Protein 1DLY (pdb70)

Structure (mmCIF, N/CA/C/O backbone):
data_1DLY
#
_entry.id   1DLY
#
_cell.length_a   34.598
_cell.length_b   53.082
_cell.length_c   67.186
_cell.angle_alpha   90.00
_cell.angle_beta   90.00
_cell.angle_gamma   90.00
#
_symmetry.space_group_name_H-M   'P 21 21 21'
#
loop_
_entity.id
_entity.type
_entity.pdbx_description
1 polymer HEMOGLOBIN
2 non-polymer 'CYANIDE ION'
3 non-polymer 'SULFATE ION'
4 non-polymer 'PROTOPORPHYRIN IX CONTAINING FE'
5 non-polymer 1,2-ETHANEDIOL
6 water water
#
loop_
_atom_site.group_PDB
_atom_site.id
_atom_site.type_symbol
_atom_site.label_atom_id
_atom_site.label_alt_id
_atom_site.label_comp_id
_atom_site.label_asym_id
_atom_site.label_entity_id
_atom_site.label_seq_id
_atom_site.pdbx_PDB_ins_code
_atom_site.Cartn_x
_atom_site.Cartn_y
_atom_site.Cartn_z
_atom_site.occupancy
_atom_site.B_iso_or_equiv
_atom_site.auth_seq_id
_atom_site.auth_comp_id
_atom_site.auth_asym_id
_atom_site.auth_atom_id
_atom_site.pdbx_PDB_model_num
ATOM 1 N N . SER A 1 44 ? -9.582 7.589 34.647 1.00 20.86 1 SER A N 1
ATOM 2 C CA . SER A 1 44 ? -9.316 7.229 33.225 1.00 19.92 1 SER A CA 1
ATOM 3 C C . SER A 1 44 ? -7.985 6.506 33.134 1.00 18.37 1 SER A C 1
ATOM 4 O O . SER A 1 44 ? -7.103 6.714 33.965 1.00 16.72 1 SER A O 1
ATOM 7 N N . LEU A 1 45 ? -7.834 5.648 32.130 1.00 16.20 2 LEU A N 1
ATOM 8 C CA . LEU A 1 45 ? -6.576 4.934 31.974 1.00 17.66 2 LEU A CA 1
ATOM 9 C C . LEU A 1 45 ? -5.475 5.980 31.757 1.00 16.01 2 LEU A C 1
ATOM 10 O O . LEU A 1 45 ? -4.368 5.856 32.286 1.00 17.28 2 LEU A O 1
ATOM 15 N N . PHE A 1 46 ? -5.800 7.023 30.997 1.00 15.57 3 PHE A N 1
ATOM 16 C CA . PHE A 1 46 ? -4.855 8.108 30.719 1.00 15.30 3 PHE A CA 1
ATOM 17 C C . PHE A 1 46 ? -4.286 8.654 32.038 1.00 16.99 3 PHE A C 1
ATOM 18 O O . PHE A 1 46 ? -3.069 8.802 32.194 1.00 14.33 3 PHE A O 1
ATOM 26 N N . ALA A 1 47 ? -5.168 8.936 32.994 1.00 16.13 4 ALA A N 1
ATOM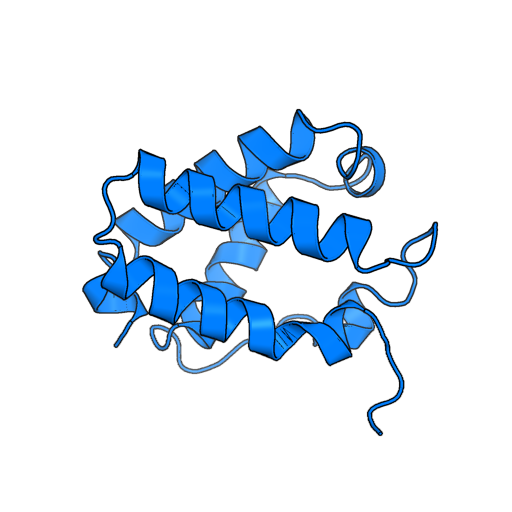 27 C CA . ALA A 1 47 ? -4.738 9.453 34.290 1.00 15.34 4 ALA A CA 1
ATOM 28 C C . ALA A 1 47 ? -3.978 8.411 35.118 1.00 16.32 4 ALA A C 1
ATOM 29 O O . ALA A 1 47 ? -2.958 8.731 35.734 1.00 16.86 4 ALA A O 1
ATOM 31 N N . LYS A 1 48 ? -4.468 7.171 35.134 1.00 14.96 5 LYS A N 1
ATOM 32 C CA . LYS A 1 48 ? -3.806 6.095 35.881 1.00 18.21 5 LYS A CA 1
ATOM 33 C C . LYS A 1 48 ? -2.372 5.919 35.401 1.00 18.20 5 LYS A C 1
ATOM 34 O O . LYS A 1 48 ? -1.465 5.642 36.196 1.00 19.19 5 LYS A O 1
ATOM 40 N N . LEU A 1 49 ? -2.168 6.087 34.096 1.00 15.48 6 LEU A N 1
ATOM 41 C CA . LEU A 1 49 ? -0.841 5.947 33.504 1.00 15.00 6 LEU A CA 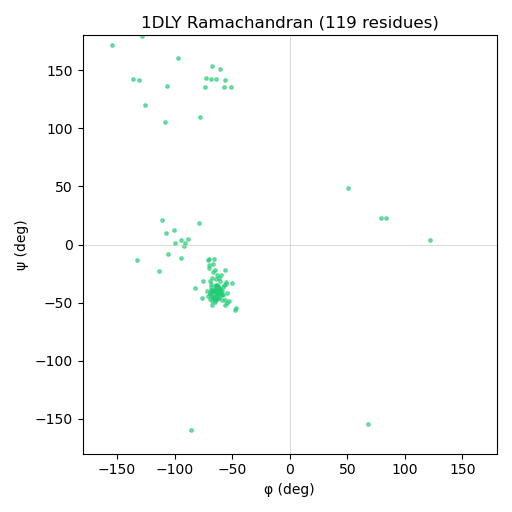1
ATOM 42 C C . LEU A 1 49 ? 0.110 7.073 33.891 1.00 15.64 6 LEU A C 1
ATOM 43 O O . LEU A 1 49 ? 1.327 6.947 33.743 1.00 16.32 6 LEU A O 1
ATOM 48 N N . GLY A 1 50 ? -0.438 8.177 34.384 1.00 15.01 7 GLY A N 1
ATOM 49 C CA . GLY A 1 50 ? 0.413 9.287 34.770 1.00 16.14 7 GLY A CA 1
ATOM 50 C C . GLY A 1 50 ? 0.081 10.564 34.024 1.00 15.39 7 GLY A C 1
ATOM 51 O O . GLY A 1 50 ? 0.761 11.576 34.188 1.00 14.13 7 GLY A O 1
ATOM 52 N N . GLY A 1 51 ? -0.960 10.520 33.196 1.00 14.96 8 GLY A N 1
ATOM 53 C CA . GLY A 1 51 ? -1.371 11.708 32.465 1.00 13.25 8 GLY A CA 1
ATOM 54 C C . GLY A 1 51 ? -0.436 12.227 31.382 1.00 12.12 8 GLY A C 1
ATOM 55 O O . GLY A 1 51 ? 0.355 11.479 30.818 1.00 12.34 8 GLY A O 1
ATOM 56 N N . ARG A 1 52 ? -0.538 13.526 31.101 1.00 11.51 9 ARG A N 1
ATOM 57 C CA . ARG A 1 52 ? 0.262 14.184 30.068 1.00 11.44 9 ARG A CA 1
ATOM 58 C C . ARG A 1 52 ? 1.756 13.867 30.093 1.00 12.50 9 ARG A C 1
ATOM 59 O O . ARG A 1 52 ? 2.317 13.448 29.079 1.00 10.78 9 ARG A O 1
ATOM 67 N N . GLU A 1 53 ? 2.412 14.072 31.237 1.00 11.86 10 GLU A N 1
ATOM 68 C CA . GLU A 1 53 ? 3.851 13.802 31.333 1.00 14.02 10 GLU A CA 1
ATOM 69 C C . GLU A 1 53 ? 4.203 12.354 30.991 1.00 13.94 10 GLU A C 1
ATOM 70 O O . GLU A 1 53 ? 5.183 12.086 30.285 1.00 11.78 10 GLU A O 1
ATOM 76 N N . ALA A 1 54 ? 3.410 11.423 31.510 1.00 11.92 11 ALA A N 1
ATOM 77 C CA . ALA A 1 54 ? 3.652 10.001 31.279 1.00 15.01 11 ALA A CA 1
ATOM 78 C C . ALA A 1 54 ? 3.437 9.600 29.823 1.00 14.04 11 ALA A C 1
ATOM 79 O O . ALA A 1 54 ? 4.256 8.865 29.250 1.00 12.70 11 ALA A O 1
ATOM 81 N N . VAL A 1 55 ? 2.346 10.073 29.223 1.00 11.21 12 VAL A N 1
ATOM 82 C CA . VAL A 1 55 ? 2.071 9.732 27.837 1.00 11.44 12 VAL A CA 1
ATOM 83 C C . VAL A 1 55 ? 3.091 10.393 26.898 1.00 11.93 12 VAL A C 1
ATOM 84 O O . VAL A 1 55 ? 3.474 9.797 25.888 1.00 9.45 12 VAL A O 1
ATOM 88 N N . GLU A 1 56 ? 3.553 11.601 27.234 1.00 11.35 13 GLU A N 1
ATOM 89 C CA . GLU A 1 56 ? 4.566 12.257 26.400 1.00 12.18 13 GLU A CA 1
ATOM 90 C C . GLU A 1 56 ? 5.837 11.401 26.444 1.00 11.80 13 GLU A C 1
ATOM 91 O O . GLU A 1 56 ? 6.470 11.149 25.417 1.00 10.78 13 GLU A O 1
ATOM 97 N N . ALA A 1 57 ? 6.206 10.951 27.641 1.00 11.88 14 ALA A N 1
ATOM 98 C CA . ALA A 1 57 ? 7.403 10.130 27.797 1.00 12.27 14 ALA A CA 1
ATOM 99 C C . ALA A 1 57 ? 7.277 8.808 27.049 1.00 12.02 14 ALA A C 1
ATOM 100 O O . ALA A 1 57 ? 8.237 8.341 26.415 1.00 10.98 14 ALA A O 1
ATOM 102 N N . ALA A 1 58 ? 6.101 8.196 27.126 1.00 9.55 15 ALA A N 1
ATOM 103 C CA . ALA A 1 58 ? 5.892 6.924 26.448 1.00 11.02 15 ALA A CA 1
ATOM 104 C C . ALA A 1 58 ? 5.990 7.103 24.933 1.00 10.07 15 ALA A C 1
ATOM 105 O O . ALA A 1 58 ? 6.684 6.341 24.259 1.00 9.50 15 ALA A O 1
ATOM 107 N N . VAL A 1 59 ? 5.313 8.111 24.391 1.00 8.01 16 VAL A N 1
ATOM 108 C CA . VAL A 1 59 ? 5.360 8.321 22.944 1.00 8.14 16 VAL A CA 1
ATOM 109 C C . VAL A 1 59 ? 6.784 8.585 22.446 1.00 9.35 16 VAL A C 1
ATOM 110 O O . VAL A 1 59 ? 7.175 8.113 21.372 1.00 8.50 16 VAL A O 1
ATOM 114 N N . ASP A 1 60 ? 7.566 9.330 23.227 1.00 9.42 17 ASP A N 1
ATOM 115 C CA . ASP A 1 60 ? 8.939 9.639 22.834 1.00 10.69 17 ASP A CA 1
ATOM 116 C C . ASP A 1 60 ? 9.811 8.374 22.785 1.00 11.98 17 ASP A C 1
ATOM 117 O O . ASP A 1 60 ? 10.522 8.133 21.803 1.00 9.37 17 ASP A O 1
ATOM 122 N N . LYS A 1 61 ? 9.764 7.575 23.850 1.00 11.54 18 LYS A N 1
ATOM 123 C CA . LYS A 1 61 ? 10.550 6.341 23.908 1.00 12.51 18 LYS A CA 1
ATOM 124 C C . LYS A 1 61 ? 10.068 5.368 22.825 1.00 13.16 18 LYS A C 1
ATOM 125 O O . LYS A 1 61 ? 10.861 4.675 22.180 1.00 11.99 18 LYS A O 1
ATOM 131 N N . PHE A 1 62 ? 8.757 5.333 22.636 1.00 9.72 19 PHE A N 1
ATOM 132 C CA . PHE A 1 62 ? 8.132 4.482 21.634 1.00 10.75 19 PHE A CA 1
ATOM 133 C C . PHE A 1 62 ? 8.710 4.764 20.244 1.00 11.09 19 PHE A C 1
ATOM 134 O O . PHE A 1 62 ? 9.168 3.847 19.548 1.00 10.18 19 PHE A O 1
ATOM 142 N N . TYR A 1 63 ? 8.718 6.026 19.831 1.00 10.07 20 TYR A N 1
ATOM 143 C CA . TYR A 1 63 ? 9.252 6.306 18.509 1.00 9.78 20 TYR A CA 1
ATOM 144 C C . TYR A 1 63 ? 10.757 6.128 18.373 1.00 11.01 20 TYR A C 1
ATOM 145 O O . TYR A 1 63 ? 11.252 5.954 17.262 1.00 12.02 20 TYR A O 1
ATOM 154 N N . ASN A 1 64 ? 11.495 6.156 19.485 1.00 10.85 21 ASN A N 1
ATOM 155 C CA . ASN A 1 64 ? 12.932 5.903 19.400 1.00 11.41 21 ASN A CA 1
ATOM 156 C C . ASN A 1 64 ? 13.111 4.429 19.020 1.00 10.69 21 ASN A C 1
ATOM 157 O O . ASN A 1 64 ? 14.019 4.066 18.267 1.00 12.65 21 ASN A O 1
ATOM 162 N N . LYS A 1 65 ? 12.244 3.575 19.550 1.00 10.16 22 LYS A N 1
ATOM 163 C CA . LYS A 1 65 ? 12.296 2.149 19.236 1.00 11.56 22 LYS A CA 1
ATOM 164 C C . LYS A 1 65 ? 11.849 1.918 17.794 1.00 11.38 22 LYS A C 1
ATOM 165 O O . LYS A 1 65 ? 12.460 1.139 17.056 1.00 10.96 22 LYS A O 1
ATOM 171 N N . ILE A 1 66 ? 10.772 2.589 17.399 1.00 11.61 23 ILE A N 1
ATOM 172 C CA . ILE A 1 66 ? 10.244 2.438 16.038 1.00 10.99 23 ILE A CA 1
ATOM 173 C C . ILE A 1 66 ? 11.304 2.706 14.965 1.00 13.49 23 ILE A C 1
ATOM 174 O O . ILE A 1 66 ? 11.504 1.890 14.059 1.00 12.73 23 ILE A O 1
ATOM 179 N N . VAL A 1 67 ? 12.003 3.833 15.074 1.00 12.77 24 VAL A N 1
ATOM 180 C CA . VAL A 1 67 ? 13.001 4.174 14.059 1.00 13.13 24 VAL A CA 1
ATOM 181 C C . VAL A 1 67 ? 14.256 3.313 14.075 1.00 13.91 24 VAL A C 1
ATOM 182 O O . VAL A 1 67 ? 15.028 3.333 13.117 1.00 14.50 24 VAL A O 1
ATOM 186 N N . ALA A 1 68 ? 14.456 2.548 15.145 1.00 13.91 25 ALA A N 1
ATOM 187 C CA . ALA A 1 68 ? 15.628 1.678 15.243 1.00 15.56 25 ALA A CA 1
ATOM 188 C C . ALA A 1 68 ? 15.273 0.235 14.876 1.00 15.68 25 ALA A C 1
ATOM 189 O O . ALA A 1 68 ? 16.131 -0.654 14.917 1.00 15.55 25 ALA A O 1
ATOM 191 N N . ASP A 1 69 ? 14.012 0.009 14.510 1.00 13.80 26 ASP A N 1
ATOM 192 C CA . ASP A 1 69 ? 13.541 -1.326 14.144 1.00 14.32 26 ASP A CA 1
ATOM 193 C C . ASP A 1 69 ? 13.276 -1.432 12.640 1.00 14.73 26 ASP A C 1
ATOM 194 O O . ASP A 1 69 ? 12.275 -0.922 12.142 1.00 10.50 26 ASP A O 1
ATOM 199 N N . PRO A 1 70 ? 14.170 -2.112 11.904 1.00 15.56 27 PRO A N 1
ATOM 20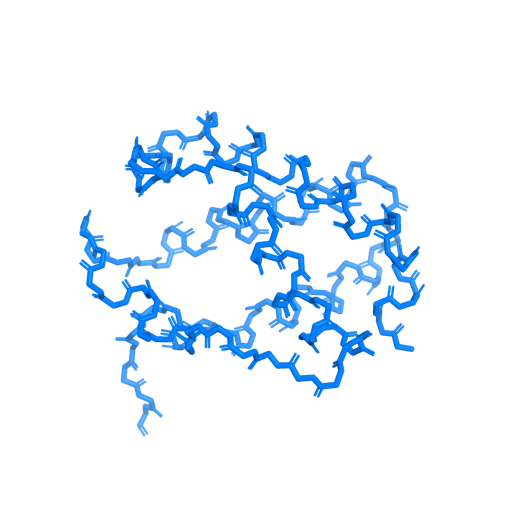0 C CA . PRO A 1 70 ? 14.042 -2.290 10.450 1.00 17.35 27 PRO A CA 1
ATOM 201 C C . PRO A 1 70 ? 12.730 -2.926 9.983 1.00 16.03 27 PRO A C 1
ATOM 202 O O . PRO A 1 70 ? 12.349 -2.776 8.827 1.00 16.20 27 PRO A O 1
ATOM 206 N N . THR A 1 71 ? 12.046 -3.645 10.867 1.00 13.84 28 THR A N 1
ATOM 207 C CA . THR A 1 71 ? 10.774 -4.270 10.508 1.00 13.68 28 THR A CA 1
ATOM 208 C C . THR A 1 71 ? 9.708 -3.222 10.173 1.00 12.85 28 THR A C 1
ATOM 209 O O . THR A 1 71 ? 8.808 -3.474 9.363 1.00 10.21 28 THR A O 1
ATOM 213 N N . VAL A 1 72 ? 9.814 -2.043 10.790 1.00 13.09 29 VAL A N 1
ATOM 214 C CA . VAL A 1 72 ? 8.824 -0.983 10.574 1.00 10.44 29 VAL A CA 1
ATOM 215 C C . VAL A 1 72 ? 9.358 0.421 10.281 1.00 11.42 29 VAL A C 1
ATOM 216 O O . VAL A 1 72 ? 8.607 1.288 9.839 1.00 8.20 29 VAL A O 1
ATOM 220 N N . SER A 1 73 ? 10.647 0.651 10.504 1.00 11.67 30 SER A N 1
ATOM 221 C CA . SER A 1 73 ? 11.204 1.993 10.331 1.00 10.99 30 SER A CA 1
ATOM 222 C C . SER A 1 73 ? 11.109 2.630 8.952 1.00 12.51 30 SER A C 1
ATOM 223 O O . SER A 1 73 ? 11.004 3.851 8.841 1.00 13.33 30 SER A O 1
ATOM 226 N N . THR A 1 74 ? 11.148 1.823 7.902 1.00 12.39 31 THR A N 1
ATOM 227 C CA . THR A 1 74 ? 11.103 2.383 6.560 1.00 13.99 31 THR A CA 1
ATOM 228 C C . THR A 1 74 ? 9.771 3.042 6.246 1.00 12.86 31 THR A C 1
ATOM 229 O O . THR A 1 74 ? 9.694 3.944 5.407 1.00 11.42 31 THR A O 1
ATOM 233 N N . TYR A 1 75 ? 8.718 2.626 6.942 1.00 12.12 32 TYR A N 1
ATOM 234 C CA . TYR A 1 75 ? 7.419 3.235 6.727 1.00 10.91 32 TYR A CA 1
ATOM 235 C C . TYR A 1 75 ? 7.466 4.708 7.118 1.00 10.32 32 TYR A C 1
ATOM 236 O O . TYR A 1 75 ? 6.711 5.519 6.593 1.00 11.17 32 TYR A O 1
ATOM 245 N N . PHE A 1 76 ? 8.374 5.042 8.030 1.00 11.89 33 PHE A N 1
ATOM 246 C CA . PHE A 1 76 ? 8.495 6.412 8.526 1.00 12.81 33 PHE A CA 1
ATOM 247 C C . PHE A 1 76 ? 9.631 7.217 7.912 1.00 14.86 33 PHE A C 1
ATOM 248 O O . PHE A 1 76 ? 9.948 8.300 8.406 1.00 13.33 33 PHE A O 1
ATOM 256 N N . SER A 1 77 ? 10.233 6.713 6.834 1.00 15.47 34 SER A N 1
ATOM 257 C CA . SER A 1 77 ? 11.359 7.411 6.222 1.00 19.34 34 SER A CA 1
ATOM 258 C C . SER A 1 77 ? 11.067 8.836 5.725 1.00 18.55 34 SER A C 1
ATOM 259 O O . SER A 1 77 ? 11.978 9.658 5.661 1.00 20.32 34 SER A O 1
ATOM 262 N N . ASN A 1 78 ? 9.813 9.134 5.388 1.00 18.33 35 ASN A N 1
ATOM 263 C CA . ASN A 1 78 ? 9.443 10.480 4.928 1.00 20.02 35 ASN A CA 1
ATOM 264 C C . ASN A 1 78 ? 8.566 11.212 5.939 1.00 18.25 35 ASN A C 1
ATOM 265 O O . ASN A 1 78 ? 7.862 12.164 5.586 1.00 20.56 35 ASN A O 1
ATOM 270 N N . THR A 1 79 ? 8.623 10.776 7.192 1.00 13.26 36 THR A N 1
ATOM 271 C CA . THR A 1 79 ? 7.817 11.357 8.264 1.00 10.48 36 THR A CA 1
ATOM 272 C C . THR A 1 79 ? 8.630 12.219 9.229 1.00 11.01 36 THR A C 1
ATOM 273 O O . THR A 1 79 ? 9.737 11.847 9.641 1.00 11.13 36 THR A O 1
ATOM 277 N N . ASP A 1 80 ? 8.079 13.366 9.592 1.00 11.42 37 ASP A N 1
ATOM 278 C CA . ASP A 1 80 ? 8.717 14.207 10.595 1.00 11.34 37 ASP A CA 1
ATOM 279 C C . ASP A 1 80 ? 8.375 13.552 11.909 1.00 9.01 37 ASP A C 1
ATOM 280 O O . ASP A 1 80 ? 7.227 13.580 12.315 1.00 9.19 37 ASP A O 1
ATOM 285 N N . MET A 1 81 ? 9.354 12.939 12.602 1.00 9.10 38 MET A N 1
ATOM 286 C CA . MET A 1 81 ? 9.044 12.198 13.826 1.00 8.73 38 MET A CA 1
ATOM 287 C C . MET A 1 81 ? 8.622 13.048 15.031 1.00 9.61 38 MET A C 1
ATOM 288 O O . MET A 1 81 ? 8.130 12.514 16.017 1.00 10.60 38 MET A O 1
ATOM 293 N N . LYS A 1 82 ? 8.807 14.366 14.972 1.00 7.70 39 LYS A N 1
ATOM 294 C CA . LYS A 1 82 ? 8.360 15.216 16.067 1.00 9.76 39 LYS A CA 1
ATOM 295 C C . LYS A 1 82 ? 6.870 15.458 15.846 1.00 10.71 39 LYS A C 1
ATOM 296 O O . LYS A 1 82 ? 6.083 15.495 16.802 1.00 10.26 39 LYS A O 1
ATOM 302 N N . VAL A 1 83 ? 6.481 15.613 14.581 1.00 8.68 40 VAL A N 1
ATOM 303 C CA . VAL A 1 83 ? 5.076 15.797 14.245 1.00 8.20 40 VAL A CA 1
ATOM 304 C C . VAL A 1 83 ? 4.353 14.479 14.551 1.00 8.70 40 VAL A C 1
ATOM 305 O O . VAL A 1 83 ? 3.234 14.471 15.074 1.00 7.69 40 VAL A O 1
ATOM 309 N N . GLN A 1 84 ? 5.001 13.355 14.250 1.00 10.72 41 GLN A N 1
ATOM 310 C CA . GLN A 1 84 ? 4.380 12.065 14.517 1.00 12.01 41 GLN A CA 1
ATOM 311 C C . GLN A 1 84 ? 4.182 11.877 16.027 1.00 12.24 41 GLN A C 1
ATOM 312 O O . GLN A 1 84 ? 3.150 11.363 16.464 1.00 7.68 41 GLN A O 1
ATOM 318 N N . ARG A 1 85 ? 5.166 12.286 16.825 1.00 9.68 42 ARG A N 1
ATOM 319 C CA . ARG A 1 85 ? 5.026 12.177 18.272 1.00 10.13 42 ARG A CA 1
ATOM 320 C C . ARG A 1 85 ? 3.814 13.010 18.692 1.00 11.26 42 ARG A C 1
ATOM 321 O O . ARG A 1 85 ? 3.034 12.608 19.560 1.00 9.79 42 ARG A O 1
ATOM 329 N N . SER A 1 86 ? 3.651 14.173 18.068 1.00 8.31 43 SER A N 1
ATOM 330 C CA . SER A 1 86 ? 2.537 15.052 18.405 1.00 9.67 43 SER A CA 1
ATOM 331 C C . SER A 1 86 ? 1.196 14.410 18.088 1.00 10.42 43 SER A C 1
ATOM 332 O O . SER A 1 86 ? 0.277 14.413 18.918 1.00 9.90 43 SER A O 1
ATOM 335 N N . LYS A 1 87 ? 1.081 13.841 16.893 1.00 9.91 44 LYS A N 1
ATOM 336 C CA . LYS A 1 87 ? -0.178 13.217 16.505 1.00 11.05 44 LYS A CA 1
ATOM 337 C C . LYS A 1 87 ? -0.502 11.974 17.343 1.00 10.69 44 LYS A C 1
ATOM 338 O O . LYS A 1 87 ? -1.654 11.761 17.721 1.00 10.08 44 LYS A O 1
ATOM 344 N N . GLN A 1 88 ? 0.510 11.165 17.650 1.00 10.45 45 GLN A N 1
ATOM 345 C CA . GLN A 1 88 ? 0.270 9.953 18.430 1.00 8.58 45 GLN A CA 1
ATOM 346 C C . GLN A 1 88 ? -0.188 10.316 19.833 1.00 10.32 45 GLN A C 1
ATOM 347 O O . GLN A 1 88 ? -1.076 9.659 20.384 1.00 8.33 45 GLN A O 1
ATOM 353 N N . PHE A 1 89 ? 0.412 11.352 20.423 1.00 8.09 46 PHE A N 1
ATOM 354 C CA . PHE A 1 89 ? -0.019 11.768 21.756 1.00 10.34 46 PHE A CA 1
ATOM 355 C C . PHE A 1 89 ? -1.499 12.134 21.710 1.00 9.49 46 PHE A C 1
ATOM 356 O O . PHE A 1 89 ? -2.286 11.722 22.568 1.00 10.32 46 PHE A O 1
ATOM 364 N N . ALA A 1 90 ? -1.871 12.928 20.713 1.00 10.42 47 ALA A N 1
ATOM 365 C CA . ALA A 1 90 ? -3.252 13.374 20.583 1.00 11.31 47 ALA A CA 1
ATOM 366 C C . ALA A 1 90 ? -4.209 12.203 20.386 1.00 11.58 47 ALA A C 1
ATOM 367 O O . ALA A 1 90 ? -5.294 12.174 20.974 1.00 11.33 47 ALA A O 1
ATOM 369 N N . PHE A 1 91 ? -3.819 11.231 19.568 1.00 10.66 48 PHE A N 1
ATOM 370 C CA . PHE A 1 91 ? -4.689 10.078 19.358 1.00 10.81 48 PHE A CA 1
ATOM 371 C C . PHE A 1 91 ? -4.811 9.238 20.624 1.00 13.53 48 PHE A C 1
ATOM 372 O O . PHE A 1 91 ? -5.919 8.873 21.037 1.00 11.78 48 PHE A O 1
ATOM 380 N N . LEU A 1 92 ? -3.673 8.929 21.244 1.00 11.26 49 LEU A N 1
ATOM 381 C CA . LEU A 1 92 ? -3.684 8.124 22.460 1.00 11.78 49 LEU A CA 1
ATOM 382 C C . LEU A 1 92 ? -4.403 8.817 23.611 1.00 10.82 49 LEU A C 1
ATOM 383 O O . LEU A 1 92 ? -5.063 8.157 24.409 1.00 12.36 49 LEU A O 1
ATOM 388 N N . ALA A 1 93 ? -4.292 10.142 23.699 1.00 10.87 50 ALA A N 1
ATOM 389 C CA . ALA A 1 93 ? -4.976 10.874 24.768 1.00 12.30 50 ALA A CA 1
ATOM 390 C C . ALA A 1 93 ? -6.472 10.580 24.639 1.00 13.00 50 ALA A C 1
ATOM 391 O O . ALA A 1 93 ? -7.167 10.330 25.625 1.00 15.41 50 ALA A O 1
ATOM 393 N N . TYR A 1 94 ? -6.956 10.602 23.409 1.00 12.19 51 TYR A N 1
ATOM 394 C CA . TYR A 1 94 ? -8.358 10.315 23.136 1.00 15.48 51 TYR A CA 1
ATOM 395 C C . TYR A 1 94 ? -8.693 8.853 23.435 1.00 14.06 51 TYR A C 1
ATOM 396 O O . TYR A 1 94 ? -9.632 8.558 24.178 1.00 13.28 51 TYR A O 1
ATOM 405 N N . ALA A 1 95 ? -7.906 7.945 22.868 1.00 13.58 52 ALA A N 1
ATOM 406 C CA . ALA A 1 95 ? -8.127 6.510 23.040 1.00 12.66 52 ALA A CA 1
ATOM 407 C C . ALA A 1 95 ? -8.032 6.013 24.481 1.00 14.42 52 ALA A C 1
ATOM 408 O O . ALA A 1 95 ? -8.675 5.016 24.843 1.00 13.71 52 ALA A O 1
ATOM 410 N N . LEU A 1 96 ? -7.232 6.696 25.299 1.00 12.89 53 LEU A N 1
ATOM 411 C CA . LEU A 1 96 ? -7.047 6.320 26.698 1.00 13.57 53 LEU A CA 1
ATOM 412 C C . LEU A 1 96 ? -7.971 7.073 27.667 1.00 15.86 53 LEU A C 1
ATOM 413 O O . LEU A 1 96 ? -7.869 6.912 28.892 1.00 14.33 53 LEU A O 1
ATOM 418 N N . GLY A 1 97 ? -8.859 7.894 27.114 1.00 16.45 54 GLY A N 1
ATOM 419 C CA . GLY A 1 97 ? -9.810 8.631 27.935 1.00 17.32 54 GLY A CA 1
ATOM 420 C C . GLY A 1 97 ? -9.341 9.931 28.566 1.00 20.04 54 GLY A C 1
ATOM 421 O O . GLY A 1 97 ? -9.917 10.377 29.563 1.00 21.71 54 GLY A O 1
ATOM 422 N N . GLY A 1 98 ? -8.314 10.546 27.990 1.00 17.32 55 GLY A N 1
ATOM 423 C CA . GLY A 1 98 ? -7.803 11.797 28.521 1.00 18.26 55 GLY A CA 1
ATOM 424 C C . GLY A 1 98 ? -8.177 12.998 27.671 1.00 19.30 55 GLY A C 1
ATOM 425 O O . GLY A 1 98 ? -7.927 14.139 28.060 1.00 23.37 55 GLY A O 1
ATOM 426 N N . ALA A 1 99 ? -8.758 12.744 26.502 1.00 20.09 56 ALA A N 1
ATOM 427 C CA . ALA A 1 99 ? -9.180 13.808 25.596 1.00 21.50 56 ALA A CA 1
ATOM 428 C C . ALA A 1 99 ? -10.563 13.478 25.049 1.00 21.84 56 ALA A C 1
ATOM 429 O O . ALA A 1 99 ? -10.872 12.320 24.773 1.00 22.60 56 ALA A O 1
ATOM 431 N N . SER A 1 100 ? -11.383 14.510 24.889 1.00 23.57 57 SER A N 1
ATOM 432 C CA . SER A 1 100 ? -12.752 14.375 24.405 1.00 26.59 57 SER A CA 1
ATOM 433 C C . SER A 1 100 ? -12.904 13.791 23.008 1.00 25.11 57 SER A C 1
ATOM 434 O O . SER A 1 100 ? -13.842 13.037 22.738 1.00 26.56 57 SER A O 1
ATOM 437 N N . GLU A 1 101 ? -11.995 14.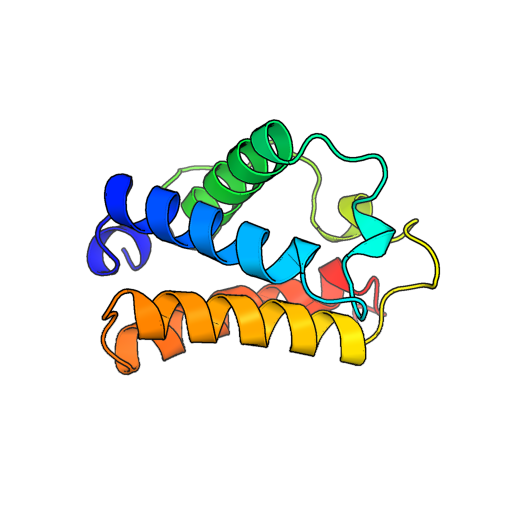142 22.109 1.00 24.54 58 GLU A N 1
ATOM 438 C CA . GLU A 1 101 ? -12.085 13.639 20.750 1.00 25.44 58 GLU A CA 1
ATOM 439 C C . GLU A 1 101 ? -10.745 13.580 20.035 1.00 23.14 58 GLU A C 1
ATOM 440 O O . GLU A 1 101 ? -9.731 14.056 20.546 1.00 23.30 58 GLU A O 1
ATOM 446 N N . TRP A 1 102 ? -10.766 12.971 18.854 1.00 20.47 59 TRP A N 1
ATOM 447 C CA . TRP A 1 102 ? -9.594 12.830 17.992 1.00 18.92 59 TRP A CA 1
ATOM 448 C C . TRP A 1 102 ? -10.020 13.414 16.648 1.00 18.51 59 TRP A C 1
ATOM 449 O O . TRP A 1 102 ? -10.974 12.936 16.039 1.00 21.09 59 TRP A O 1
ATOM 460 N N . LYS A 1 103 ? -9.319 14.443 16.185 1.00 19.43 60 LYS A N 1
ATOM 461 C CA . LYS A 1 103 ? -9.686 15.081 14.928 1.00 19.99 60 LYS A CA 1
ATOM 462 C C . LYS A 1 103 ? -8.761 14.807 13.753 1.00 18.88 60 LYS A C 1
ATOM 463 O O . LYS A 1 103 ? -8.885 15.443 12.705 1.00 19.36 60 LYS A O 1
ATOM 469 N N . GLY A 1 104 ? -7.840 13.863 13.927 1.00 15.35 61 GLY A N 1
ATOM 470 C CA . GLY A 1 104 ? -6.932 13.515 12.852 1.00 16.76 61 GLY A CA 1
ATOM 471 C C . GLY A 1 104 ? -7.581 12.479 11.951 1.00 16.90 61 GLY A C 1
ATOM 472 O O . GLY A 1 104 ? -8.805 12.331 11.949 1.00 20.02 61 GLY A O 1
ATOM 473 N N . LYS A 1 105 ? -6.774 11.751 11.188 1.00 16.58 62 LYS A N 1
ATOM 474 C CA . LYS A 1 105 ? -7.300 10.735 10.278 1.00 16.29 62 LYS A CA 1
ATOM 475 C C . LYS A 1 105 ? -7.792 9.515 11.056 1.00 16.38 62 LYS A C 1
ATOM 476 O O . LYS A 1 105 ? -7.203 9.151 12.073 1.00 15.34 62 LYS A O 1
ATOM 482 N N . ASP A 1 106 ? -8.876 8.893 10.598 1.00 16.13 63 ASP A N 1
ATOM 483 C CA . ASP A 1 106 ? -9.350 7.687 11.267 1.00 16.29 63 ASP A CA 1
ATOM 484 C C . ASP A 1 106 ? -8.248 6.669 10.966 1.00 16.51 63 ASP A C 1
ATOM 485 O O . ASP A 1 106 ? -7.556 6.793 9.955 1.00 15.05 63 ASP A O 1
ATOM 490 N N . MET A 1 107 ? -8.088 5.670 11.825 1.00 15.67 64 MET A N 1
ATOM 491 C CA . MET A 1 107 ? -7.020 4.686 11.648 1.00 17.09 64 MET A CA 1
ATOM 492 C C . MET A 1 107 ? -6.956 3.940 10.317 1.00 15.57 64 MET A C 1
ATOM 493 O O . MET A 1 107 ? -5.862 3.639 9.836 1.00 15.63 64 MET A 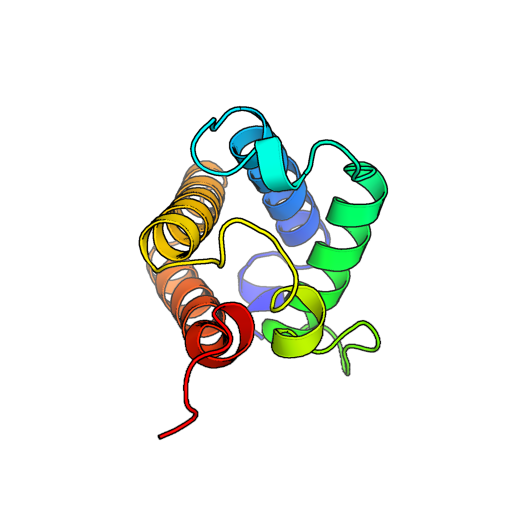O 1
ATOM 498 N N . ARG A 1 108 ? -8.100 3.651 9.702 1.00 14.62 65 ARG A N 1
ATOM 499 C CA . ARG A 1 108 ? -8.065 2.959 8.420 1.00 15.93 65 ARG A CA 1
ATOM 500 C C . ARG A 1 108 ? -7.504 3.877 7.333 1.00 16.26 65 ARG A C 1
ATOM 501 O O . ARG A 1 108 ? -6.638 3.475 6.560 1.00 16.12 65 ARG A O 1
ATOM 509 N N . THR A 1 109 ? -7.992 5.114 7.274 1.00 15.93 66 THR A N 1
ATOM 510 C CA . THR A 1 109 ? -7.513 6.058 6.264 1.00 16.49 66 THR A CA 1
ATOM 511 C C . THR A 1 109 ? -6.021 6.347 6.434 1.00 16.60 66 THR A C 1
ATOM 512 O O . THR A 1 109 ? -5.284 6.497 5.456 1.00 14.18 66 THR A O 1
ATOM 516 N N . ALA A 1 110 ? -5.583 6.410 7.684 1.00 13.17 67 ALA A N 1
ATOM 517 C CA . ALA A 1 110 ? -4.187 6.690 7.993 1.00 14.81 67 ALA A CA 1
ATOM 518 C C . ALA A 1 110 ? -3.191 5.648 7.489 1.00 15.21 67 ALA A C 1
ATOM 519 O O . ALA A 1 110 ? -2.081 5.999 7.082 1.00 16.97 67 ALA A O 1
ATOM 521 N N . HIS A 1 111 ? -3.588 4.377 7.491 1.00 13.49 68 HIS A N 1
ATOM 522 C CA . HIS A 1 111 ? -2.676 3.297 7.108 1.00 11.26 68 HIS A CA 1
ATOM 523 C C . HIS A 1 111 ? -2.920 2.478 5.849 1.00 12.74 68 HIS A C 1
ATOM 524 O O . HIS A 1 111 ? -1.982 1.874 5.319 1.00 12.03 68 HIS A O 1
ATOM 531 N N . LYS A 1 112 ? -4.160 2.441 5.376 1.00 15.10 69 LYS A N 1
ATOM 532 C CA . LYS A 1 112 ? -4.505 1.611 4.228 1.00 15.34 69 LYS A CA 1
ATOM 533 C C . LYS A 1 112 ? -3.624 1.731 2.983 1.00 18.64 69 LYS A C 1
ATOM 534 O O . LYS A 1 112 ? -3.420 0.741 2.277 1.00 18.27 69 LYS A O 1
ATOM 540 N N . ASP A 1 113 ? -3.097 2.923 2.718 1.00 17.20 70 ASP A N 1
ATOM 541 C CA . ASP A 1 113 ? -2.268 3.134 1.528 1.00 19.59 70 ASP A CA 1
ATOM 542 C C . ASP A 1 113 ? -0.766 2.927 1.720 1.00 16.65 70 ASP A C 1
ATOM 543 O O . ASP A 1 113 ? 0.019 3.062 0.770 1.00 15.54 70 ASP A O 1
ATOM 548 N N . LEU A 1 114 ? -0.353 2.598 2.940 1.00 12.03 71 LEU A N 1
ATOM 549 C CA . LEU A 1 114 ? 1.058 2.352 3.189 1.00 12.75 71 LEU A CA 1
ATOM 550 C C . LEU A 1 114 ? 1.464 1.067 2.481 1.00 13.95 71 LEU A C 1
ATOM 551 O O . LEU A 1 114 ? 0.689 0.119 2.429 1.00 15.59 71 LEU A O 1
ATOM 556 N N . VAL A 1 115 ? 2.675 1.037 1.934 1.00 16.92 72 VAL A N 1
ATOM 557 C CA . VAL A 1 115 ? 3.158 -0.163 1.256 1.00 18.21 72 VAL A CA 1
ATOM 558 C C . VAL A 1 115 ? 4.559 -0.531 1.741 1.00 17.25 72 VAL A C 1
ATOM 559 O O . VAL A 1 115 ? 5.376 0.343 2.033 1.00 18.91 72 VAL A O 1
ATOM 563 N N . PRO A 1 116 ? 4.836 -1.834 1.893 1.00 14.73 73 PRO A N 1
ATOM 564 C CA . PRO A 1 116 ? 3.939 -2.976 1.654 1.00 15.37 73 PRO A CA 1
ATOM 565 C C . PRO A 1 116 ? 2.708 -2.897 2.553 1.00 14.19 73 PRO A C 1
ATOM 566 O O . PRO A 1 116 ? 2.781 -2.347 3.652 1.00 14.44 73 PRO A O 1
ATOM 570 N N . HIS A 1 117 ? 1.582 -3.437 2.095 1.00 13.99 74 HIS A N 1
ATOM 571 C CA . HIS A 1 117 ? 0.365 -3.426 2.909 1.00 12.66 74 HIS A CA 1
ATOM 572 C C . HIS A 1 117 ? 0.674 -3.974 4.298 1.00 11.26 74 HIS A C 1
ATOM 573 O O . HIS A 1 117 ? 1.347 -4.992 4.435 1.00 11.30 74 HIS A O 1
ATOM 580 N N . LEU A 1 118 ? 0.174 -3.303 5.330 1.00 11.58 75 LEU A N 1
ATOM 581 C CA . LEU A 1 118 ? 0.448 -3.733 6.699 1.00 10.57 75 LEU A CA 1
ATOM 582 C C . LEU A 1 118 ? -0.114 -5.103 7.051 1.00 9.46 75 LEU A C 1
ATOM 583 O O . LEU A 1 118 ? -1.207 -5.478 6.625 1.00 10.34 75 LEU A O 1
ATOM 588 N N . SER A 1 119 ? 0.642 -5.854 7.840 1.00 7.70 76 SER A N 1
ATOM 589 C CA . SER A 1 119 ? 0.193 -7.173 8.271 1.00 10.35 76 SER A CA 1
ATOM 590 C C . SER A 1 119 ? 0.315 -7.261 9.784 1.00 10.32 76 SER A C 1
ATOM 591 O O . SER A 1 119 ? 0.750 -6.314 10.450 1.00 11.26 76 SER A O 1
ATOM 594 N N . ASP A 1 120 ? -0.068 -8.406 10.325 1.00 10.73 77 ASP A N 1
ATOM 595 C CA . ASP A 1 120 ? 0.034 -8.610 11.752 1.00 9.40 77 ASP A CA 1
ATOM 596 C C . ASP A 1 120 ? 1.492 -8.638 12.215 1.00 9.40 77 ASP A C 1
ATOM 597 O O . ASP A 1 120 ? 1.765 -8.491 13.397 1.00 8.63 77 ASP A O 1
ATOM 602 N N . VAL A 1 121 ? 2.439 -8.825 11.295 1.00 11.14 78 VAL A N 1
ATOM 603 C CA . VAL A 1 121 ? 3.843 -8.805 11.702 1.00 11.29 78 VAL A CA 1
ATOM 604 C C . VAL A 1 121 ? 4.166 -7.375 12.158 1.00 10.84 78 VAL A C 1
ATOM 605 O O . VAL A 1 121 ? 4.800 -7.159 13.204 1.00 9.68 78 VAL A O 1
ATOM 609 N N . HIS A 1 122 ? 3.715 -6.401 11.369 1.00 9.76 79 HIS A N 1
ATOM 610 C CA . HIS A 1 122 ? 3.938 -4.992 11.673 1.00 10.46 79 HIS A CA 1
ATOM 611 C C . HIS A 1 122 ? 3.127 -4.558 12.898 1.00 11.10 79 HIS A C 1
ATOM 612 O O . HIS A 1 122 ? 3.633 -3.824 13.748 1.00 11.17 79 HIS A O 1
ATOM 619 N N . PHE A 1 123 ? 1.877 -5.008 12.986 1.00 9.32 80 PHE A N 1
ATOM 620 C CA . PHE A 1 123 ? 1.030 -4.649 14.118 1.00 12.00 80 PHE A CA 1
ATOM 621 C C . PHE A 1 123 ? 1.650 -5.162 15.418 1.00 12.02 80 PHE A C 1
ATOM 622 O O . PHE A 1 123 ? 1.743 -4.426 16.404 1.00 10.55 80 PHE A O 1
ATOM 630 N N . GLN A 1 124 ? 2.099 -6.416 15.409 1.00 12.89 81 GLN A N 1
ATOM 631 C CA . GLN A 1 124 ? 2.721 -6.999 16.592 1.00 11.61 81 GLN A CA 1
ATOM 632 C C . GLN A 1 124 ? 4.024 -6.287 16.949 1.00 14.76 81 GLN A C 1
ATOM 633 O O . GLN A 1 124 ? 4.352 -6.128 18.135 1.00 11.17 81 GLN A O 1
ATOM 639 N N . ALA A 1 125 ? 4.771 -5.862 15.932 1.00 10.77 82 ALA A N 1
ATOM 640 C CA . ALA A 1 125 ? 6.022 -5.162 16.188 1.00 12.08 82 ALA A CA 1
ATOM 641 C C . ALA A 1 125 ? 5.745 -3.845 16.923 1.00 12.63 82 ALA A C 1
ATOM 642 O O . ALA A 1 125 ? 6.396 -3.539 17.926 1.00 12.46 82 ALA A O 1
ATOM 644 N N . VAL A 1 126 ? 4.770 -3.076 16.436 1.00 10.53 83 VAL A N 1
ATOM 645 C CA . VAL A 1 126 ? 4.438 -1.794 17.063 1.00 13.53 83 VAL A CA 1
ATOM 646 C C . VAL A 1 126 ? 3.832 -1.980 18.452 1.00 13.45 83 VAL A C 1
ATOM 647 O O . VAL A 1 126 ? 4.148 -1.228 19.379 1.00 12.48 83 VAL A O 1
ATOM 651 N N . ALA A 1 127 ? 2.981 -2.987 18.607 1.00 11.22 84 ALA A N 1
ATOM 652 C CA . ALA A 1 127 ? 2.360 -3.253 19.901 1.00 13.70 84 ALA A CA 1
ATOM 653 C C . ALA A 1 127 ? 3.460 -3.628 20.903 1.00 13.38 84 ALA A C 1
ATOM 654 O O . ALA A 1 127 ? 3.451 -3.175 22.047 1.00 12.45 84 ALA A O 1
ATOM 656 N N . ARG A 1 128 ? 4.407 -4.453 20.460 1.00 12.53 85 ARG A N 1
ATOM 657 C CA . ARG A 1 128 ? 5.519 -4.869 21.311 1.00 12.67 85 ARG A CA 1
ATOM 658 C C . ARG A 1 128 ? 6.338 -3.663 21.775 1.00 13.34 85 ARG A C 1
ATOM 659 O O . ARG A 1 128 ? 6.719 -3.571 22.944 1.00 10.80 85 ARG A O 1
ATOM 667 N N . HIS A 1 129 ? 6.609 -2.737 20.864 1.00 11.14 86 HIS A N 1
ATOM 668 C CA . HIS A 1 129 ? 7.371 -1.555 21.232 1.00 11.40 86 HIS A CA 1
ATOM 669 C C . HIS A 1 129 ? 6.645 -0.693 22.249 1.00 12.38 86 HIS A C 1
ATOM 670 O O . HIS A 1 129 ? 7.281 -0.132 23.146 1.00 10.37 86 HIS A O 1
ATOM 677 N N . LEU A 1 130 ? 5.325 -0.586 22.133 1.00 12.16 87 LEU A N 1
ATOM 678 C CA . LEU A 1 130 ? 4.583 0.221 23.100 1.00 14.25 87 LEU A CA 1
ATOM 679 C C . LEU A 1 130 ? 4.544 -0.481 24.453 1.00 12.63 87 LEU A C 1
ATOM 680 O O . LEU A 1 130 ? 4.667 0.166 25.490 1.00 13.25 87 LEU A O 1
ATOM 685 N N . SER A 1 131 ? 4.368 -1.799 24.444 1.00 11.44 88 SER A N 1
ATOM 686 C CA . SER A 1 131 ? 4.334 -2.561 25.693 1.00 12.79 88 SER A CA 1
ATOM 687 C C . SER A 1 131 ? 5.696 -2.459 26.391 1.00 13.30 88 SER A C 1
ATOM 688 O O . SER A 1 131 ? 5.772 -2.209 27.599 1.00 12.65 88 SER A O 1
ATOM 691 N N . ASP A 1 132 ? 6.773 -2.638 25.629 1.00 11.36 89 ASP A N 1
ATOM 692 C CA . ASP A 1 132 ? 8.122 -2.547 26.195 1.00 11.45 89 ASP A CA 1
ATOM 693 C C . ASP A 1 132 ? 8.402 -1.151 26.743 1.00 12.13 89 ASP A C 1
ATOM 694 O O . ASP A 1 132 ? 9.102 -0.994 27.750 1.00 11.36 89 ASP A O 1
ATOM 699 N N . THR A 1 133 ? 7.870 -0.129 26.074 1.00 10.36 90 THR A N 1
ATOM 700 C CA . THR A 1 133 ? 8.057 1.246 26.526 1.00 9.50 90 THR A CA 1
ATOM 701 C C . THR A 1 133 ? 7.392 1.454 27.884 1.00 9.80 90 THR A C 1
ATOM 702 O O . THR A 1 133 ? 7.993 2.037 28.798 1.00 9.99 90 THR A O 1
ATOM 706 N N . LEU A 1 134 ? 6.154 0.987 28.012 1.00 9.22 91 LEU A N 1
ATOM 707 C CA . LEU A 1 134 ? 5.429 1.129 29.274 1.00 11.13 91 LEU A CA 1
ATOM 708 C C . LEU A 1 134 ? 6.144 0.361 30.387 1.00 11.68 91 LEU A C 1
ATOM 709 O O . LEU A 1 134 ? 6.175 0.813 31.538 1.00 12.28 91 LEU A O 1
ATOM 714 N N . THR A 1 135 ? 6.718 -0.794 30.053 1.00 11.25 92 THR A N 1
ATOM 715 C CA . THR A 1 135 ? 7.446 -1.582 31.048 1.00 13.15 92 THR A CA 1
ATOM 716 C C . THR A 1 135 ? 8.679 -0.811 31.492 1.00 14.14 92 THR A C 1
ATOM 717 O O . THR A 1 135 ? 8.965 -0.704 32.690 1.00 12.69 92 THR A O 1
ATOM 721 N N . GLU A 1 136 ? 9.408 -0.264 30.523 1.00 10.73 93 GLU A N 1
ATOM 722 C CA . GLU A 1 136 ? 10.607 0.500 30.814 1.00 12.34 93 GLU A CA 1
ATOM 723 C C . GLU A 1 136 ? 10.320 1.778 31.599 1.00 14.25 93 GLU A C 1
ATOM 724 O O . GLU A 1 136 ? 11.214 2.312 32.264 1.00 15.65 93 GLU A O 1
ATOM 730 N N . LEU A 1 137 ? 9.083 2.267 31.520 1.00 12.99 94 LEU A N 1
ATOM 731 C CA . LEU A 1 137 ? 8.685 3.468 32.255 1.00 13.13 94 LEU A CA 1
ATOM 732 C C . LEU A 1 137 ? 8.114 3.124 33.641 1.00 12.90 94 LEU A C 1
ATOM 733 O O . LEU A 1 137 ? 7.710 4.006 34.402 1.00 13.94 94 LEU A O 1
ATOM 738 N N . GLY A 1 138 ? 8.096 1.838 33.972 1.00 14.09 95 GLY A N 1
ATOM 739 C CA . GLY A 1 138 ? 7.612 1.424 35.280 1.00 12.12 95 GLY A CA 1
ATOM 740 C C . GLY A 1 138 ? 6.113 1.366 35.469 1.00 12.74 95 GLY A C 1
ATOM 741 O O . GLY A 1 138 ? 5.611 1.443 36.600 1.00 11.56 95 GLY A O 1
ATOM 742 N N . VAL A 1 139 ? 5.376 1.229 34.372 1.00 11.17 96 VAL A N 1
ATOM 743 C CA . VAL A 1 139 ? 3.926 1.139 34.478 1.00 10.92 96 VAL 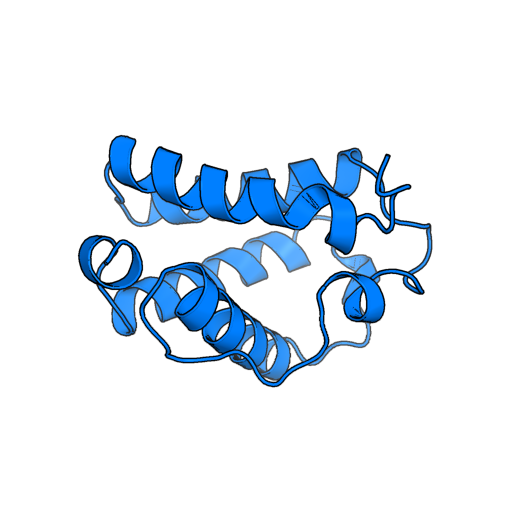A CA 1
ATOM 744 C C . VAL A 1 139 ? 3.544 -0.240 35.030 1.00 11.54 96 VAL A C 1
ATOM 745 O O . VAL A 1 139 ? 4.081 -1.256 34.603 1.00 12.24 96 VAL A O 1
ATOM 749 N N . PRO A 1 140 ? 2.607 -0.285 35.991 1.00 11.24 97 PRO A N 1
ATOM 750 C CA . PRO A 1 140 ? 2.169 -1.553 36.579 1.00 14.55 97 PRO A CA 1
ATOM 751 C C . PRO A 1 140 ? 1.673 -2.475 35.467 1.00 15.98 97 PRO A C 1
ATOM 752 O O . PRO A 1 140 ? 1.015 -2.024 34.521 1.00 15.91 97 PRO A O 1
ATOM 756 N N . PRO A 1 141 ? 1.971 -3.778 35.566 1.00 18.37 98 PRO A N 1
ATOM 757 C CA . PRO A 1 141 ? 1.520 -4.701 34.521 1.00 16.31 98 PRO A CA 1
ATOM 758 C C . PRO A 1 141 ? 0.018 -4.691 34.250 1.00 16.41 98 PRO A C 1
ATOM 759 O O . PRO A 1 141 ? -0.401 -4.905 33.113 1.00 13.96 98 PRO A O 1
ATOM 763 N N . GLU A 1 142 ? -0.798 -4.440 35.273 1.00 14.27 99 GLU A N 1
ATOM 764 C CA . GLU A 1 142 ? -2.240 -4.425 35.052 1.00 15.84 99 GLU A CA 1
ATOM 765 C C . GLU A 1 142 ? -2.656 -3.220 34.210 1.00 15.18 99 GLU A C 1
ATOM 766 O O . GLU A 1 142 ? -3.619 -3.296 33.445 1.00 14.78 99 GLU A O 1
ATOM 772 N N . ASP A 1 143 ? -1.933 -2.113 34.342 1.00 12.39 100 ASP A N 1
ATOM 773 C CA . ASP A 1 143 ? -2.245 -0.924 33.552 1.00 12.93 100 ASP A CA 1
ATOM 774 C C . ASP A 1 143 ? -1.768 -1.126 32.115 1.00 12.45 100 ASP A C 1
ATOM 775 O O . ASP A 1 143 ? -2.369 -0.600 31.170 1.00 12.36 100 ASP A O 1
ATOM 780 N N . ILE A 1 144 ? -0.686 -1.880 31.954 1.00 11.46 101 ILE A N 1
ATOM 781 C CA . ILE A 1 144 ? -0.148 -2.172 30.625 1.00 9.29 101 ILE A CA 1
ATOM 782 C C . ILE A 1 144 ? -1.180 -3.050 29.911 1.00 11.39 101 ILE A C 1
ATOM 783 O O . ILE A 1 144 ? -1.493 -2.840 28.739 1.00 12.37 101 ILE A O 1
ATOM 788 N N . THR A 1 145 ? -1.727 -4.020 30.633 1.00 11.77 102 THR A N 1
ATOM 789 C CA . THR A 1 145 ? -2.741 -4.890 30.057 1.00 12.05 102 THR A CA 1
ATOM 790 C C . THR A 1 145 ? -3.912 -4.063 29.523 1.00 11.66 102 THR A C 1
ATOM 791 O O . THR A 1 145 ? -4.367 -4.280 28.400 1.00 12.73 102 THR A O 1
ATOM 795 N N . ASP A 1 146 ? -4.407 -3.117 30.321 1.00 11.18 103 ASP A N 1
ATOM 796 C CA . ASP A 1 146 ? -5.513 -2.279 29.874 1.00 11.69 103 ASP A CA 1
ATOM 797 C C . ASP A 1 146 ? -5.123 -1.429 28.656 1.00 12.95 103 ASP A C 1
ATOM 798 O O . ASP A 1 146 ? -5.913 -1.273 27.719 1.00 12.29 103 ASP A O 1
ATOM 803 N N . ALA A 1 147 ? -3.910 -0.889 28.662 1.00 12.71 104 ALA A N 1
ATOM 804 C CA . ALA A 1 147 ? -3.449 -0.070 27.540 1.00 13.09 104 ALA A CA 1
ATOM 805 C C . ALA A 1 147 ? -3.345 -0.902 26.263 1.00 12.10 104 ALA A C 1
ATOM 806 O O . ALA A 1 147 ? -3.710 -0.440 25.183 1.00 11.80 104 ALA A O 1
ATOM 808 N N . MET A 1 148 ? -2.860 -2.131 26.390 1.00 11.18 105 MET A N 1
ATOM 809 C CA . MET A 1 148 ? -2.705 -3.000 25.224 1.00 13.01 105 MET A CA 1
ATOM 810 C C . MET A 1 148 ? -4.057 -3.412 24.641 1.00 12.12 105 MET A C 1
ATOM 811 O O . MET A 1 148 ? -4.175 -3.655 23.435 1.00 9.99 105 MET A O 1
ATOM 816 N N . ALA A 1 149 ? -5.078 -3.486 25.494 1.00 10.55 106 ALA A N 1
ATOM 817 C CA . ALA A 1 149 ? -6.419 -3.820 25.027 1.00 10.19 106 ALA A CA 1
ATOM 818 C C . ALA A 1 149 ? -6.893 -2.653 24.157 1.00 10.43 106 ALA A C 1
ATOM 819 O O . ALA A 1 149 ? -7.528 -2.862 23.122 1.00 12.04 106 ALA A O 1
ATOM 821 N N . VAL A 1 150 ? -6.596 -1.420 24.577 1.00 9.43 107 VAL A N 1
ATOM 822 C CA . VAL A 1 150 ? -6.998 -0.251 23.787 1.00 9.31 107 VAL A CA 1
ATOM 823 C C . VAL A 1 150 ? -6.296 -0.314 22.434 1.00 10.15 107 VAL A C 1
ATOM 824 O O . VAL A 1 150 ? -6.908 -0.058 21.396 1.00 11.05 107 VAL A O 1
ATOM 828 N N . VAL A 1 151 ? -5.014 -0.663 22.448 1.00 10.20 108 VAL A N 1
ATOM 829 C CA . VAL A 1 151 ? -4.248 -0.796 21.208 1.00 11.67 108 VAL A CA 1
ATOM 830 C C . VAL A 1 151 ? -4.843 -1.900 20.328 1.00 10.70 108 VAL A C 1
ATOM 831 O O . VAL A 1 151 ? -5.012 -1.718 19.125 1.00 12.64 108 VAL A O 1
ATOM 835 N N . ALA A 1 152 ? -5.158 -3.041 20.930 1.00 10.58 109 ALA A N 1
ATOM 836 C CA . ALA A 1 152 ? -5.746 -4.162 20.197 1.00 10.91 109 ALA A CA 1
ATOM 837 C C . ALA A 1 152 ? -7.053 -3.778 19.490 1.00 12.99 109 ALA A C 1
ATOM 838 O O . ALA A 1 152 ? -7.350 -4.282 18.401 1.00 10.82 109 ALA A O 1
ATOM 840 N N . SER A 1 153 ? -7.832 -2.891 20.110 1.00 13.76 110 SER A N 1
ATOM 841 C CA . SER A 1 153 ? -9.110 -2.464 19.533 1.00 15.33 110 SER A CA 1
ATOM 842 C C . SER A 1 153 ? -8.963 -1.680 18.218 1.00 15.94 110 SER A C 1
ATOM 843 O O . SER A 1 153 ? -9.948 -1.462 17.500 1.00 16.36 110 SER A O 1
ATOM 846 N N . THR A 1 154 ? -7.741 -1.268 17.891 1.00 12.10 111 THR A N 1
ATOM 847 C CA . THR A 1 154 ? -7.512 -0.522 16.659 1.00 10.40 111 THR A CA 1
ATOM 848 C C . THR A 1 154 ? -7.096 -1.423 15.502 1.00 9.83 111 THR A C 1
ATOM 849 O O . THR A 1 154 ? -7.080 -0.979 14.358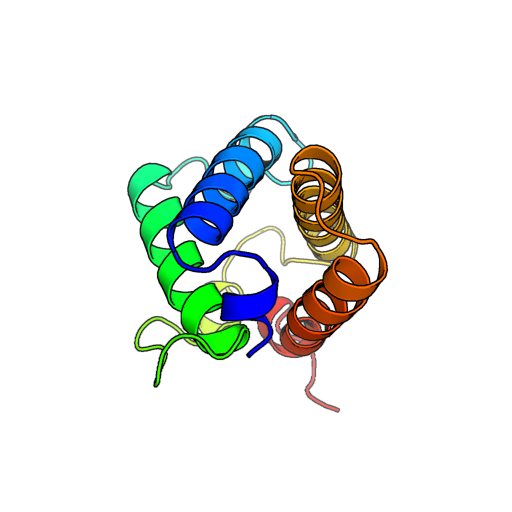 1.00 11.17 111 THR A O 1
ATOM 853 N N . ARG A 1 155 ? -6.774 -2.681 15.796 1.00 9.25 112 ARG A N 1
ATOM 854 C CA . ARG A 1 155 ? -6.290 -3.610 14.767 1.00 8.91 112 ARG A CA 1
ATOM 855 C C . ARG A 1 155 ? -7.063 -3.692 13.448 1.00 9.55 112 ARG A C 1
ATOM 856 O O . ARG A 1 155 ? -6.478 -3.526 12.380 1.00 11.85 112 ARG A O 1
ATOM 864 N N . THR A 1 156 ? -8.355 -3.975 13.509 1.00 10.40 113 THR A N 1
ATOM 865 C CA . THR A 1 156 ? -9.131 -4.113 12.272 1.00 11.74 113 THR A CA 1
ATOM 866 C C . THR A 1 156 ? -9.023 -2.892 11.351 1.00 12.28 113 THR A C 1
ATOM 867 O O . THR A 1 156 ? -8.883 -3.032 10.132 1.00 12.75 113 THR A O 1
ATOM 871 N N . GLU A 1 157 ? -9.066 -1.696 11.930 1.00 11.02 114 GLU A N 1
ATOM 872 C CA . GLU A 1 157 ? -8.973 -0.483 11.128 1.00 11.57 114 GLU A CA 1
ATOM 873 C C . GLU A 1 157 ? -7.554 -0.197 10.654 1.00 12.12 114 GLU A C 1
ATOM 874 O O . GLU A 1 157 ? -7.345 0.122 9.484 1.00 11.37 114 GLU A O 1
ATOM 880 N N . VAL A 1 158 ? -6.585 -0.306 11.563 1.00 9.58 115 VAL A N 1
ATOM 881 C CA . VAL A 1 158 ? -5.188 -0.057 11.228 1.00 11.17 115 VAL A CA 1
ATOM 882 C C . VAL A 1 158 ? -4.703 -0.975 10.111 1.00 10.69 115 VAL A C 1
ATOM 883 O O . VAL A 1 158 ? -3.967 -0.545 9.217 1.00 11.93 115 VAL A O 1
ATOM 887 N N . LEU A 1 159 ? -5.128 -2.231 10.153 1.00 9.84 116 LEU A N 1
ATOM 888 C CA . LEU A 1 159 ? -4.722 -3.196 9.145 1.00 10.33 116 LEU A CA 1
ATOM 889 C C . LEU A 1 159 ? -5.648 -3.220 7.931 1.00 12.80 116 LEU A C 1
ATOM 890 O O . LEU A 1 159 ? -5.480 -4.055 7.033 1.00 14.44 116 LEU A O 1
ATOM 895 N N . ASN A 1 160 ? -6.627 -2.318 7.903 1.00 12.35 117 ASN A N 1
ATOM 896 C CA . ASN A 1 160 ? -7.527 -2.233 6.748 1.00 16.46 117 ASN A CA 1
ATOM 897 C C . ASN A 1 160 ? -8.081 -3.620 6.406 1.00 18.70 117 ASN A C 1
ATOM 898 O O . ASN A 1 160 ? -8.052 -4.044 5.245 1.00 17.78 117 ASN A O 1
ATOM 903 N N . MET A 1 161 ? -8.576 -4.328 7.417 1.00 17.56 118 MET A N 1
ATOM 904 C CA . MET A 1 161 ? -9.107 -5.677 7.219 1.00 18.04 118 MET A CA 1
ATOM 905 C C . MET A 1 161 ? -10.610 -5.669 7.066 1.00 19.86 118 MET A C 1
ATOM 906 O O . MET A 1 161 ? -11.284 -4.719 7.472 1.00 16.57 118 MET A O 1
ATOM 911 N N . PRO A 1 162 ? -11.166 -6.770 6.471 1.00 20.21 119 PRO A N 1
ATOM 912 C CA . PRO A 1 162 ? -12.621 -6.825 6.324 1.00 22.47 119 PRO A CA 1
ATOM 913 C C . PRO A 1 162 ? -13.222 -6.679 7.720 1.00 24.98 119 PRO A C 1
ATOM 914 O O . PRO A 1 162 ? -12.741 -7.296 8.664 1.00 25.73 119 PRO A O 1
ATOM 918 N N . GLN A 1 163 ? -14.260 -5.864 7.858 1.00 28.05 120 GLN A N 1
ATOM 919 C CA . GLN A 1 163 ? -14.878 -5.664 9.163 1.00 31.28 120 GLN A CA 1
ATOM 920 C C . GLN A 1 163 ? -15.804 -6.812 9.531 1.00 33.27 120 GLN A C 1
ATOM 921 O O . GLN A 1 163 ? -16.654 -6.674 10.410 1.00 34.46 120 GLN A O 1
ATOM 927 N N . GLN A 1 164 ? -15.624 -7.946 8.858 0.00 35.11 121 GLN A N 1
ATOM 928 C CA . GLN A 1 164 ? -16.438 -9.129 9.097 0.00 36.50 121 GLN A CA 1
ATOM 929 C C . GLN A 1 164 ? -17.759 -9.044 8.366 0.00 37.48 121 GLN A C 1
ATOM 930 O O . GLN A 1 164 ? -18.769 -8.650 8.952 0.00 38.51 121 GLN A O 1
#

Solvent-accessible surface area: 7250 Å² total; per-residue (Å²): 81,27,27,64,124,19,46,13,130,112,28,5,78,42,7,3,66,66,8,3,83,47,0,74,80,26,118,62,4,26,103,44,45,84,154,52,86,36,172,74,43,51,74,106,40,47,42,25,17,6,98,30,16,51,38,39,115,102,57,176,41,126,79,34,45,74,34,44,82,112,60,111,100,134,34,44,54,100,33,22,110,16,49,10,147,16,16,29,44,0,10,86,100,70,61,20,58,102,111,10,19,91,60,4,43,62,35,24,59,91,22,92,52,52,19,12,59,53,125,134,219

Sequence (121 aa):
SLFAKLGGREAVEAAVDKFYNKIVADPTVSTYFSNTDMKVQRSKQFAFLAYALGGASEWKGKDMRTAHKDLVPHLSDVHFQAVARHLSDTLTELGVPPEDITDAMAVVASTRTEVLNMPQQ

Secondary structure (DSSP, 8-state):
-HHHHTTHHHHHHHHHHHHHHHHHT-TTTGGGGTTS-HHHHHHHHHHHHHHHTTSSS---S--HHHHHTT-SSPP-HHHHHHHHHHHHHHHHHTT--HHHHHHHHHHHHTTHHHHTT----

CATH classification: 1.10.490.10

Nearest PDB structures (foldseek):
  1uvx-assembly1_A  TM=1.007E+00  e=6.738E-17  Chlamydomonas moewusii
  2gl3-assembly1_B  TM=9.713E-01  e=1.432E-08  Mycobacterium tuberculosis
  2gkn-assembly1_B  TM=9.716E-01  e=1.663E-08  Mycobacterium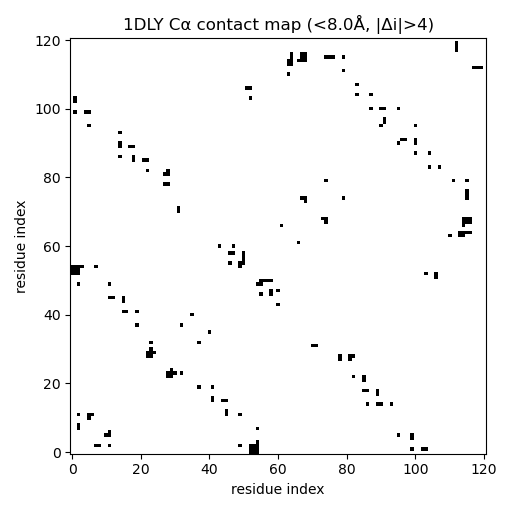 tuberculosis
  3aq8-assembly1_A  TM=9.656E-01  e=2.740E-08  Tetrahymena pyriformis
  2gkm-assembly1_B  TM=9.711E-01  e=3.517E-08  Mycobacterium tuberculosis

Organism: Chlamydomonas moewusii (NCBI:txid3054)

InterPro domains:
  IPR001486 Truncated hemoglobin [PF01152] (44-159)
  IPR009050 Globin-like superfamily [SSF46458] (44-162)
  IPR012292 Globin/Protoglobin [G3DSA:1.10.490.10] (44-164)
  IPR019795 Globin, bacterial-like, conserved site [PS01213] (91-111)

Radius of gyration: 13.77 Å; Cα contacts (8 Å, |Δi|>4): 111; chains: 1; bounding box: 32×25×35 Å

B-factor: mean 17.31, std 8.36, range [7.08, 48.01]

Foldseek 3Di:
DLCVLCPHPVRLLQLLVQLVVQQCVDPVHNVLCPPPDSVVVSVLVSQVLCCLRVNDPDRDDDQLQVVQCPGPPQDDVVNLVSSLVSSLVSSVVVPNPPVSSVVSSVSSVVSVCRNNVHDPD